Protein AF-A0A916BCX4-F1 (afdb_monomer_lite)

Radius of gyration: 21.93 Å; chains: 1; bounding box: 54×20×80 Å

Foldseek 3Di:
DDDPPPPVPPDQDQDADPLVVCCCVPRVVVVVNVVQVVDPQWDWDRGHQWIFIDGNNHTQWIWGDDPSDIDIDGDVCVVCVVVVVVVVVVVVVVVVVVVD

Structure (mmCIF, N/CA/C/O backbone):
data_AF-A0A916BCX4-F1
#
_entry.id   AF-A0A916BCX4-F1
#
loop_
_atom_site.group_PDB
_atom_site.id
_atom_site.type_symbol
_atom_site.label_atom_id
_atom_site.label_alt_id
_atom_site.label_comp_id
_atom_site.label_asym_id
_atom_site.label_entity_id
_atom_site.label_seq_id
_atom_site.pdbx_PDB_ins_code
_atom_site.Cartn_x
_atom_site.Cartn_y
_atom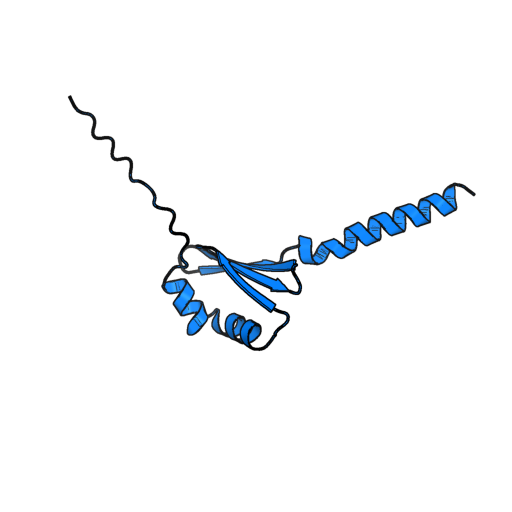_site.Cartn_z
_atom_site.occupancy
_atom_site.B_iso_or_equiv
_atom_site.auth_seq_id
_atom_site.auth_comp_id
_atom_site.auth_asym_id
_atom_site.auth_atom_id
_atom_site.pdbx_PDB_model_num
ATOM 1 N N . MET A 1 1 ? 17.286 -2.087 50.440 1.00 42.69 1 MET A N 1
ATOM 2 C CA . MET A 1 1 ? 16.419 -3.184 49.960 1.00 42.69 1 MET A CA 1
ATOM 3 C C . MET A 1 1 ? 15.061 -2.534 49.725 1.00 42.69 1 MET A C 1
ATOM 5 O O . MET A 1 1 ? 14.470 -2.110 50.701 1.00 42.69 1 MET A O 1
ATOM 9 N N . THR A 1 2 ? 14.599 -2.228 48.517 1.00 40.81 2 THR A N 1
ATOM 10 C CA . THR A 1 2 ? 14.850 -2.838 47.203 1.00 40.81 2 THR A CA 1
ATOM 11 C C . THR A 1 2 ? 14.525 -1.775 46.141 1.00 40.81 2 THR A C 1
ATOM 13 O O . THR A 1 2 ? 13.525 -1.077 46.278 1.00 40.81 2 THR A O 1
ATOM 16 N N . GLU A 1 3 ? 15.387 -1.606 45.136 1.00 46.06 3 GLU A N 1
ATOM 17 C CA . GLU A 1 3 ? 15.135 -0.745 43.973 1.00 46.06 3 GLU A CA 1
ATOM 18 C C . GLU A 1 3 ? 14.052 -1.387 43.095 1.00 46.06 3 GLU A C 1
ATOM 20 O O . GLU A 1 3 ? 14.197 -2.531 42.662 1.00 46.06 3 GLU A O 1
ATOM 25 N N . ASN A 1 4 ? 12.959 -0.662 42.848 1.00 47.53 4 ASN A N 1
ATOM 26 C CA . ASN A 1 4 ? 11.929 -1.067 41.896 1.00 47.53 4 ASN A CA 1
ATOM 27 C C . ASN A 1 4 ? 12.437 -0.767 40.483 1.00 47.53 4 ASN A C 1
ATOM 29 O O . ASN A 1 4 ? 12.366 0.366 40.010 1.00 47.53 4 ASN A O 1
ATOM 33 N N . ASN A 1 5 ? 12.985 -1.787 39.829 1.00 51.38 5 ASN A N 1
ATOM 34 C CA . ASN A 1 5 ? 13.286 -1.747 38.406 1.00 51.38 5 ASN A CA 1
ATOM 35 C C . ASN A 1 5 ? 12.004 -2.055 37.623 1.00 51.38 5 ASN A C 1
ATOM 37 O O . ASN A 1 5 ? 11.764 -3.201 37.244 1.00 51.38 5 ASN A O 1
ATOM 41 N N . ASP A 1 6 ? 11.199 -1.022 37.370 1.00 52.53 6 ASP A N 1
ATOM 42 C CA . ASP A 1 6 ? 10.148 -1.045 36.348 1.00 52.53 6 ASP A CA 1
ATOM 43 C C . ASP A 1 6 ? 10.805 -1.055 34.958 1.00 52.53 6 ASP A C 1
ATOM 45 O O . ASP A 1 6 ? 10.895 -0.050 34.252 1.00 52.53 6 ASP A O 1
ATOM 49 N N . GLN A 1 7 ? 11.322 -2.218 34.558 1.00 50.31 7 GLN A N 1
ATOM 50 C CA . GLN A 1 7 ? 11.581 -2.505 33.153 1.00 50.31 7 GLN A CA 1
ATOM 51 C C . GLN A 1 7 ? 10.249 -2.855 32.497 1.00 50.31 7 GLN A C 1
ATOM 53 O O . GLN A 1 7 ? 9.878 -4.022 32.383 1.00 50.31 7 GLN A O 1
ATOM 58 N N . ASP A 1 8 ? 9.547 -1.814 32.055 1.00 49.19 8 ASP A N 1
ATOM 59 C CA . ASP A 1 8 ? 8.422 -1.908 31.130 1.00 49.19 8 ASP A CA 1
ATOM 60 C C . ASP A 1 8 ? 8.904 -2.648 29.870 1.00 49.19 8 ASP A C 1
ATOM 62 O O . ASP A 1 8 ? 9.581 -2.102 28.988 1.00 49.19 8 ASP A O 1
ATOM 66 N N . SER A 1 9 ? 8.641 -3.952 29.816 1.00 48.12 9 SER A N 1
ATOM 67 C CA . SER A 1 9 ? 8.999 -4.802 28.691 1.00 48.12 9 SER A CA 1
ATOM 68 C C . SER A 1 9 ? 8.184 -4.357 27.482 1.00 48.12 9 SER A C 1
ATOM 70 O O . SER A 1 9 ? 7.028 -4.742 27.312 1.00 48.12 9 SER A O 1
ATOM 72 N N . LYS A 1 10 ? 8.772 -3.507 26.638 1.00 50.03 10 LYS A N 1
ATOM 73 C CA . LYS A 1 10 ? 8.137 -2.985 25.426 1.00 50.03 10 LYS A CA 1
ATOM 74 C C . LYS A 1 10 ? 7.907 -4.136 24.443 1.00 50.03 10 LYS A C 1
ATOM 76 O O . LYS A 1 10 ? 8.775 -4.476 23.643 1.00 50.03 10 LYS A O 1
ATOM 81 N N . GLN A 1 11 ? 6.744 -4.775 24.533 1.00 50.84 11 GLN A N 1
ATOM 82 C CA . GLN A 1 11 ? 6.368 -5.896 23.682 1.00 50.84 11 GLN A CA 1
ATOM 83 C C . GLN A 1 11 ? 6.167 -5.398 22.246 1.00 50.84 11 GLN A C 1
ATOM 85 O O . GLN A 1 11 ? 5.206 -4.700 21.923 1.00 50.84 11 GLN A O 1
ATOM 90 N N . TYR A 1 12 ? 7.106 -5.738 21.362 1.00 56.22 12 TYR A N 1
ATOM 91 C CA . TYR A 1 12 ? 7.005 -5.446 19.936 1.00 56.22 12 TYR A CA 1
ATOM 92 C C . TYR A 1 12 ? 5.988 -6.398 19.303 1.00 56.22 12 TYR A C 1
ATOM 94 O O . TYR A 1 12 ? 6.342 -7.480 18.832 1.00 56.22 12 TYR A O 1
ATOM 102 N N . SER A 1 13 ? 4.712 -6.004 19.304 1.00 67.75 13 SER A N 1
ATOM 103 C CA . SER A 1 13 ? 3.701 -6.722 18.531 1.00 67.75 13 SER A CA 1
ATOM 104 C C . SER A 1 13 ? 4.078 -6.691 17.046 1.00 67.75 13 SER A C 1
ATOM 106 O O . SER A 1 13 ? 4.367 -5.634 16.478 1.00 67.75 13 SER A O 1
ATOM 108 N N . ARG A 1 14 ? 4.108 -7.874 16.422 1.00 73.88 14 ARG A N 1
ATOM 109 C CA . ARG A 1 14 ? 4.282 -8.039 14.967 1.00 73.88 14 ARG A CA 1
ATOM 110 C C . ARG A 1 14 ? 2.976 -7.813 14.201 1.00 73.88 14 ARG A C 1
ATOM 112 O O . ARG A 1 14 ? 2.951 -7.979 12.984 1.00 73.88 14 ARG A O 1
ATOM 119 N N . GLU A 1 15 ? 1.913 -7.447 14.902 1.00 85.06 15 GLU A N 1
ATOM 120 C CA . GLU A 1 15 ? 0.581 -7.273 14.346 1.00 85.06 15 GLU A CA 1
ATOM 121 C C . GLU A 1 15 ? 0.385 -5.849 13.824 1.00 85.06 15 GLU A C 1
ATOM 123 O O . GLU A 1 15 ? 0.962 -4.883 14.330 1.00 85.06 15 GLU A O 1
ATOM 128 N N . ILE A 1 16 ? -0.427 -5.743 12.776 1.00 89.12 16 ILE A N 1
ATOM 129 C CA . ILE A 1 16 ? -0.948 -4.467 12.294 1.00 89.12 16 ILE A CA 1
ATOM 130 C C . ILE A 1 16 ? -1.964 -3.948 13.311 1.00 89.12 16 ILE A C 1
ATOM 132 O O . ILE A 1 16 ? -2.761 -4.716 13.849 1.00 89.12 16 ILE A O 1
ATOM 136 N N . SER A 1 17 ? -1.933 -2.640 13.567 1.00 90.25 17 SER A N 1
ATOM 137 C CA . SER A 1 17 ? -2.874 -1.991 14.477 1.00 90.25 17 SER A CA 1
ATOM 138 C C . SER A 1 17 ? -4.313 -2.106 13.953 1.00 90.25 17 SER A C 1
ATOM 140 O O . SER A 1 17 ? -4.559 -2.151 12.743 1.00 90.25 17 SER A O 1
ATOM 142 N N . GLN A 1 18 ? -5.294 -2.117 14.857 1.00 91.81 18 GLN A N 1
ATOM 143 C CA . GLN A 1 18 ? -6.701 -2.116 14.451 1.00 91.81 18 GLN A CA 1
ATOM 144 C C . GLN A 1 18 ? -7.067 -0.891 13.581 1.00 91.81 18 GLN A C 1
ATOM 146 O O . GLN A 1 18 ? -7.678 -1.099 12.531 1.00 91.81 18 GLN A O 1
ATOM 151 N N . PRO A 1 19 ? -6.630 0.349 13.904 1.00 92.69 19 PRO A N 1
ATOM 152 C CA . PRO A 1 19 ? -6.859 1.509 13.038 1.00 92.69 19 PRO A CA 1
ATOM 153 C C . PRO A 1 19 ? -6.312 1.335 11.617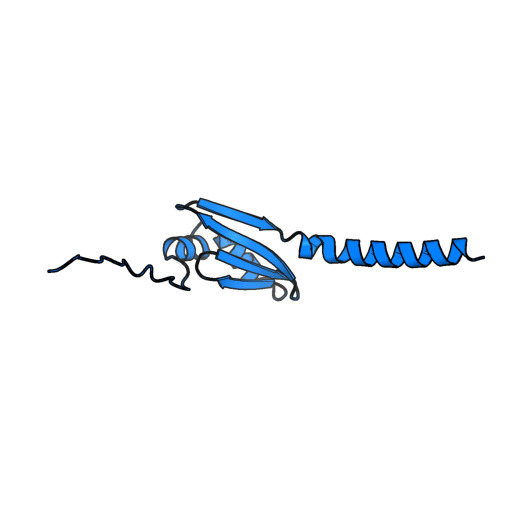 1.00 92.69 19 PRO A C 1
ATOM 155 O O . PRO A 1 19 ? -6.964 1.715 10.644 1.00 92.69 19 PRO A O 1
ATOM 158 N N . PHE A 1 20 ? -5.144 0.710 11.466 1.00 94.31 20 PHE A N 1
ATOM 159 C CA . PHE A 1 20 ? -4.567 0.422 10.154 1.00 94.31 20 PHE A CA 1
ATOM 160 C C . PHE A 1 20 ? -5.400 -0.636 9.411 1.00 94.31 20 PHE A C 1
ATOM 162 O O . PHE A 1 20 ? -5.723 -0.446 8.234 1.00 94.31 20 PHE A O 1
ATOM 169 N N . MET A 1 21 ? -5.834 -1.713 10.077 1.00 94.12 21 MET A N 1
ATOM 170 C CA . MET A 1 21 ? -6.754 -2.685 9.464 1.00 94.12 21 MET A CA 1
ATOM 171 C C . MET A 1 21 ? -8.059 -2.035 8.993 1.00 94.12 21 MET A C 1
ATOM 173 O O . MET A 1 21 ? -8.546 -2.360 7.905 1.00 94.12 21 MET A O 1
ATOM 177 N N . ASP A 1 22 ? -8.609 -1.112 9.775 1.00 95.62 22 ASP A N 1
ATOM 178 C CA . ASP A 1 22 ? -9.828 -0.386 9.421 1.00 95.62 22 ASP A CA 1
ATOM 179 C C . ASP A 1 22 ? -9.580 0.565 8.246 1.00 95.62 22 ASP A C 1
ATOM 181 O O . ASP A 1 22 ? -10.383 0.608 7.309 1.00 95.62 22 ASP A O 1
ATOM 185 N N . ALA A 1 23 ? -8.427 1.238 8.211 1.00 95.62 23 ALA A N 1
ATOM 186 C CA . ALA A 1 23 ? -8.009 2.047 7.071 1.00 95.62 23 ALA A CA 1
ATOM 187 C C . ALA A 1 23 ? -7.879 1.219 5.781 1.00 95.62 23 ALA A C 1
ATOM 189 O O . ALA A 1 23 ? -8.251 1.706 4.713 1.00 95.62 23 ALA A O 1
ATOM 190 N N . LEU A 1 24 ? -7.401 -0.028 5.869 1.00 95.81 24 LEU A N 1
ATOM 191 C CA . LEU A 1 24 ? -7.304 -0.966 4.743 1.00 95.81 24 LEU A CA 1
ATOM 192 C C . LEU A 1 24 ? -8.663 -1.480 4.268 1.00 95.81 24 LEU A C 1
ATOM 194 O O . LEU A 1 24 ? -8.882 -1.589 3.066 1.00 95.81 24 LEU A O 1
ATOM 198 N N . LYS A 1 25 ? -9.568 -1.834 5.181 1.00 96.88 25 LYS A N 1
ATOM 199 C CA . LYS A 1 25 ? -10.857 -2.450 4.820 1.00 96.88 25 LYS A CA 1
ATOM 200 C C . LYS A 1 25 ? -11.910 -1.417 4.425 1.00 96.88 25 LYS A C 1
ATOM 202 O O . LYS A 1 25 ? -12.655 -1.631 3.470 1.00 96.88 25 LYS A O 1
ATOM 207 N N . ASN A 1 26 ? -11.966 -0.310 5.160 1.00 97.50 26 ASN A N 1
ATOM 208 C CA . ASN A 1 26 ? -13.078 0.638 5.129 1.00 97.50 26 ASN A CA 1
ATOM 209 C C . ASN A 1 26 ? -12.644 2.101 4.944 1.00 97.50 26 ASN A C 1
ATOM 211 O O . ASN A 1 26 ? -13.501 2.939 4.683 1.00 97.50 26 ASN A O 1
ATOM 215 N N . GLY A 1 27 ? -11.353 2.417 5.071 1.00 95.81 27 GLY A N 1
ATOM 216 C CA . GLY A 1 27 ? -10.855 3.794 5.072 1.00 95.81 27 GLY A CA 1
ATOM 217 C C . GLY A 1 27 ? -9.963 4.159 3.883 1.00 95.81 27 GLY A C 1
ATOM 218 O O . GLY A 1 27 ? -10.135 3.675 2.764 1.00 95.81 27 GLY A O 1
ATOM 219 N N . LEU A 1 28 ? -8.997 5.046 4.145 1.00 95.88 28 LEU A N 1
ATOM 220 C CA . LEU A 1 28 ? -8.147 5.688 3.133 1.00 95.88 28 LEU A CA 1
ATOM 221 C C . LEU A 1 28 ? -7.326 4.703 2.286 1.00 95.88 28 LEU A C 1
ATOM 223 O O . LEU A 1 28 ? -7.041 4.981 1.124 1.00 95.88 28 LEU A O 1
ATOM 227 N N . LEU A 1 29 ? -6.941 3.556 2.850 1.00 96.62 29 LEU A N 1
ATOM 228 C 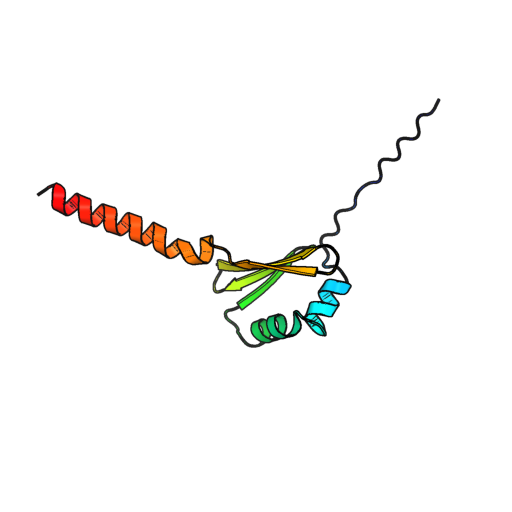CA . LEU A 1 29 ? -6.113 2.559 2.167 1.00 96.62 29 LEU A CA 1
ATOM 229 C C . LEU A 1 29 ? -6.946 1.515 1.407 1.00 96.62 29 LEU A C 1
ATOM 231 O O . LEU A 1 29 ? -6.376 0.682 0.701 1.00 96.62 29 LEU A O 1
ATOM 235 N N . LYS A 1 30 ? -8.282 1.568 1.482 1.00 97.94 30 LYS A N 1
ATOM 236 C CA . LYS A 1 30 ? -9.173 0.652 0.757 1.00 97.94 30 LYS A CA 1
ATOM 237 C C . LYS A 1 30 ? -8.911 0.602 -0.753 1.00 97.94 30 LYS A C 1
ATOM 239 O O . LYS A 1 30 ? -8.806 -0.507 -1.273 1.00 97.94 30 LYS A O 1
ATOM 244 N N . PRO A 1 31 ? -8.722 1.724 -1.478 1.00 97.38 31 PRO A N 1
ATOM 245 C CA . PRO A 1 31 ? -8.425 1.667 -2.912 1.00 97.38 31 PRO A CA 1
ATOM 246 C C . PRO A 1 31 ? -7.135 0.899 -3.232 1.00 97.38 31 PRO A C 1
ATOM 248 O O . PRO A 1 31 ? -7.044 0.233 -4.260 1.00 97.38 31 PRO A O 1
ATOM 251 N N . ILE A 1 32 ? -6.147 0.956 -2.335 1.00 96.62 32 ILE A N 1
ATOM 252 C CA . ILE A 1 32 ? -4.888 0.219 -2.467 1.00 96.62 32 ILE A CA 1
ATOM 253 C C . ILE A 1 32 ? -5.130 -1.278 -2.266 1.00 96.62 32 ILE A C 1
ATOM 255 O O . ILE A 1 32 ? -4.652 -2.086 -3.062 1.00 96.62 32 ILE A O 1
ATOM 259 N N . LEU A 1 33 ? -5.901 -1.650 -1.240 1.00 97.69 33 LEU A N 1
ATOM 260 C CA . LEU A 1 33 ? -6.266 -3.044 -0.992 1.00 97.69 33 LEU A CA 1
ATOM 261 C C . LEU A 1 33 ? -7.043 -3.640 -2.174 1.00 97.69 33 LEU A C 1
ATOM 263 O O . LEU A 1 33 ? -6.717 -4.738 -2.621 1.00 97.69 33 LEU A O 1
ATOM 267 N N . GLU A 1 34 ? -8.031 -2.918 -2.704 1.00 98.19 34 GLU A N 1
ATOM 268 C CA . GLU A 1 34 ? -8.803 -3.374 -3.866 1.00 98.19 34 GLU A CA 1
ATOM 269 C C . GLU A 1 34 ? -7.927 -3.493 -5.117 1.00 98.19 34 GLU A C 1
ATOM 271 O O . GLU A 1 34 ? -8.035 -4.478 -5.847 1.00 98.19 34 GLU A O 1
ATOM 276 N N . ARG A 1 35 ? -6.977 -2.570 -5.332 1.00 97.44 35 ARG A N 1
ATOM 277 C CA . ARG A 1 35 ? -6.021 -2.703 -6.438 1.00 97.44 35 ARG A CA 1
ATOM 278 C C . ARG A 1 35 ? -5.197 -3.984 -6.337 1.00 97.44 35 ARG A C 1
ATOM 280 O O . ARG A 1 35 ? -5.014 -4.646 -7.351 1.00 97.44 35 ARG A O 1
ATOM 287 N N . VAL A 1 36 ? -4.710 -4.332 -5.146 1.00 97.31 36 VAL A N 1
ATOM 288 C CA . VAL A 1 36 ? -3.946 -5.574 -4.949 1.00 97.31 36 VAL A CA 1
ATOM 289 C C . VAL A 1 36 ? -4.827 -6.804 -5.169 1.00 97.31 36 VAL A C 1
ATOM 291 O O . VAL A 1 36 ? -4.383 -7.754 -5.798 1.00 97.31 36 VAL A O 1
ATOM 294 N N . LYS A 1 37 ? -6.083 -6.797 -4.705 1.00 97.50 37 LYS A N 1
ATOM 295 C CA . LYS A 1 37 ? -7.008 -7.927 -4.912 1.00 97.50 37 LYS A CA 1
ATOM 296 C C . LYS A 1 37 ? -7.332 -8.193 -6.386 1.00 97.50 37 LYS A C 1
ATOM 298 O O . LYS A 1 37 ? -7.574 -9.339 -6.743 1.00 97.50 37 LYS A O 1
ATOM 303 N N . HIS A 1 38 ? -7.374 -7.151 -7.217 1.00 98.12 38 HIS A N 1
ATOM 304 C CA . HIS A 1 38 ? -7.719 -7.253 -8.640 1.00 98.12 38 HIS A CA 1
ATOM 305 C C . HIS A 1 38 ? -6.515 -7.453 -9.575 1.00 98.12 38 HIS A C 1
ATOM 307 O O . HIS A 1 38 ? -6.706 -7.592 -10.781 1.00 98.12 38 HIS A O 1
ATOM 313 N N . ASP A 1 39 ? -5.288 -7.446 -9.054 1.00 97.69 39 ASP A N 1
ATOM 314 C CA . ASP A 1 39 ? -4.062 -7.524 -9.848 1.00 97.69 39 ASP A CA 1
ATOM 315 C C . ASP A 1 39 ? -3.179 -8.666 -9.332 1.00 97.69 39 ASP A C 1
ATOM 317 O O . ASP A 1 39 ? -2.446 -8.515 -8.357 1.00 97.69 39 ASP A O 1
ATOM 321 N N . GLU A 1 40 ? -3.227 -9.811 -10.016 1.00 96.56 40 GLU A N 1
ATOM 322 C CA . GLU A 1 40 ? -2.495 -11.033 -9.641 1.00 96.56 40 GLU A CA 1
ATOM 323 C C . GLU A 1 40 ? -0.966 -10.868 -9.666 1.00 96.56 40 GLU A C 1
ATOM 325 O O . GLU A 1 40 ? -0.228 -11.727 -9.182 1.00 96.56 40 GLU A O 1
ATOM 330 N N . THR A 1 41 ? -0.458 -9.767 -10.226 1.00 96.88 41 THR A N 1
ATOM 331 C CA . THR A 1 41 ? 0.980 -9.472 -10.244 1.00 96.88 41 THR A CA 1
ATOM 332 C C . THR A 1 41 ? 1.462 -8.728 -8.997 1.00 96.88 41 THR A C 1
ATOM 334 O O . THR A 1 41 ? 2.680 -8.598 -8.795 1.00 96.88 41 THR A O 1
ATOM 337 N N . LEU A 1 42 ? 0.528 -8.244 -8.171 1.00 97.25 42 LEU A N 1
ATOM 338 C CA . LEU A 1 42 ? 0.791 -7.536 -6.927 1.00 97.25 42 LEU A CA 1
ATOM 339 C C . LEU A 1 42 ? 0.656 -8.461 -5.717 1.00 97.25 42 LEU A C 1
ATOM 341 O O . LEU A 1 42 ? -0.205 -9.330 -5.646 1.00 97.25 42 LEU A O 1
ATOM 345 N N . MET A 1 43 ? 1.492 -8.220 -4.712 1.00 96.56 43 MET A N 1
ATOM 346 C CA . MET A 1 43 ? 1.429 -8.912 -3.427 1.00 96.56 43 MET A CA 1
ATOM 347 C C . MET A 1 43 ? 1.499 -7.897 -2.292 1.00 96.56 43 MET A C 1
ATOM 349 O O . MET A 1 43 ? 2.411 -7.076 -2.258 1.00 96.56 43 MET A O 1
ATOM 353 N N . LEU A 1 44 ? 0.579 -7.979 -1.332 1.00 96.81 44 LEU A N 1
ATOM 354 C CA . LEU A 1 44 ? 0.596 -7.168 -0.113 1.00 96.81 44 LEU A CA 1
ATOM 355 C C . LEU A 1 44 ? 1.122 -7.999 1.060 1.00 96.81 44 LEU A C 1
ATOM 357 O O . LEU A 1 44 ? 0.652 -9.107 1.303 1.00 96.81 44 LEU A O 1
ATOM 361 N N . ALA A 1 45 ? 2.084 -7.455 1.803 1.00 95.25 45 ALA A N 1
ATOM 362 C CA . ALA A 1 45 ? 2.639 -8.075 3.002 1.00 95.25 45 ALA A CA 1
ATOM 363 C C . ALA A 1 45 ? 2.395 -7.196 4.231 1.00 95.25 45 ALA A C 1
ATOM 365 O O . ALA A 1 45 ? 2.750 -6.018 4.228 1.00 95.25 45 ALA A O 1
ATOM 366 N N . LEU A 1 46 ? 1.850 -7.787 5.296 1.00 93.62 46 LEU A N 1
ATOM 367 C CA . LEU A 1 46 ? 1.686 -7.148 6.604 1.00 93.62 46 LEU A CA 1
ATOM 368 C C . LEU A 1 46 ? 2.978 -7.302 7.420 1.00 93.62 46 LEU A C 1
ATOM 370 O O . LEU A 1 46 ? 3.492 -8.414 7.561 1.00 93.62 46 LEU A O 1
ATOM 374 N N . ARG A 1 47 ? 3.530 -6.200 7.940 1.00 90.38 47 ARG A N 1
ATOM 375 C CA . ARG A 1 47 ? 4.840 -6.165 8.621 1.00 90.38 47 ARG A CA 1
ATOM 376 C C . ARG A 1 47 ? 4.778 -5.416 9.960 1.00 90.38 47 ARG A C 1
ATOM 378 O O . ARG A 1 47 ? 5.641 -4.596 10.276 1.00 90.38 47 ARG A O 1
ATOM 385 N N . GLY A 1 48 ? 3.756 -5.696 10.766 1.00 86.81 48 GLY A N 1
ATOM 386 C CA . GLY A 1 48 ? 3.533 -5.015 12.041 1.00 86.81 48 GLY A CA 1
ATOM 387 C C . GLY A 1 48 ? 3.114 -3.566 11.826 1.00 86.81 48 GLY A C 1
ATOM 388 O O . GLY A 1 48 ? 1.967 -3.292 11.526 1.00 86.81 48 GLY A O 1
ATOM 389 N N . LYS A 1 49 ? 4.045 -2.613 11.909 1.00 88.06 49 LYS A N 1
ATOM 390 C CA . LYS A 1 49 ? 3.720 -1.172 11.822 1.00 88.06 49 LYS A CA 1
ATOM 391 C C . LYS A 1 49 ? 3.598 -0.608 10.400 1.00 88.06 49 LYS A C 1
ATOM 393 O O . LYS A 1 49 ? 3.443 0.598 10.217 1.00 88.06 49 LYS A O 1
ATOM 398 N N . TYR A 1 50 ? 3.759 -1.449 9.389 1.00 94.25 50 TYR A N 1
ATOM 399 C CA . TYR A 1 50 ? 3.715 -1.046 7.990 1.00 94.25 50 TYR A CA 1
ATOM 400 C C . TYR A 1 50 ? 3.283 -2.213 7.111 1.00 94.25 50 TYR A C 1
ATOM 402 O O . TYR A 1 50 ? 3.299 -3.376 7.528 1.00 94.25 50 TYR A O 1
ATOM 410 N N . ILE A 1 51 ? 2.922 -1.890 5.878 1.00 95.81 51 ILE A N 1
ATOM 411 C CA . ILE A 1 51 ? 2.709 -2.856 4.809 1.00 95.81 51 ILE A CA 1
ATOM 412 C C . ILE A 1 51 ? 3.684 -2.585 3.670 1.00 95.81 51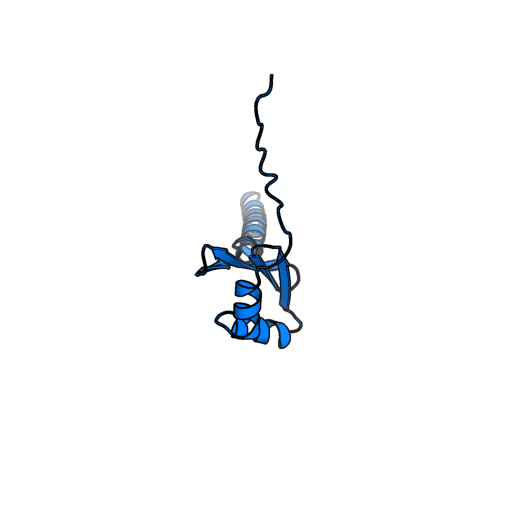 ILE A C 1
ATOM 414 O O . ILE A 1 51 ? 4.105 -1.448 3.447 1.00 95.81 51 ILE A O 1
ATOM 418 N N . ASN A 1 52 ? 3.998 -3.629 2.916 1.00 96.38 52 ASN A N 1
ATOM 419 C CA . ASN A 1 52 ? 4.661 -3.497 1.626 1.00 96.38 52 ASN A CA 1
ATOM 420 C C . ASN A 1 52 ? 3.752 -4.013 0.529 1.00 96.38 52 ASN A C 1
ATOM 422 O O . ASN A 1 52 ? 3.046 -5.003 0.719 1.00 96.38 52 ASN A O 1
ATOM 426 N N . ILE A 1 53 ? 3.839 -3.377 -0.630 1.00 97.12 53 ILE A N 1
ATOM 427 C CA . ILE A 1 53 ? 3.283 -3.899 -1.870 1.00 97.12 53 ILE A CA 1
ATOM 428 C C . ILE A 1 53 ? 4.454 -4.254 -2.765 1.00 97.12 53 ILE A C 1
ATOM 430 O O . ILE A 1 53 ? 5.336 -3.429 -3.006 1.00 97.12 53 ILE A O 1
ATOM 434 N N . TYR A 1 54 ? 4.461 -5.485 -3.247 1.00 96.06 54 TYR A N 1
ATOM 435 C CA . TYR A 1 54 ? 5.456 -6.005 -4.164 1.00 96.06 54 TYR A CA 1
ATOM 436 C C . TYR A 1 54 ? 4.843 -6.167 -5.548 1.00 96.06 54 TYR A C 1
ATOM 438 O O . TYR A 1 54 ? 3.689 -6.568 -5.664 1.00 96.06 54 TYR A O 1
ATOM 446 N N . TYR A 1 55 ? 5.636 -5.917 -6.584 1.00 95.12 55 TYR A N 1
ATOM 447 C CA . TYR A 1 55 ? 5.329 -6.296 -7.959 1.00 95.12 55 TYR A CA 1
ATOM 448 C C . TYR A 1 55 ? 6.437 -7.217 -8.463 1.00 95.12 55 TYR A C 1
ATOM 450 O O . TYR A 1 55 ? 7.612 -6.839 -8.451 1.00 95.12 55 TYR A O 1
ATOM 458 N N . ARG A 1 56 ? 6.075 -8.438 -8.875 1.00 90.69 56 ARG A N 1
ATOM 459 C CA . ARG A 1 56 ? 7.005 -9.451 -9.425 1.00 90.69 56 ARG A CA 1
ATOM 460 C C . ARG A 1 56 ? 8.305 -9.623 -8.615 1.00 90.69 56 ARG A C 1
ATOM 462 O O . ARG A 1 56 ? 9.398 -9.663 -9.169 1.00 90.69 56 ARG A O 1
ATOM 469 N N . GLY A 1 57 ? 8.180 -9.695 -7.289 1.00 87.38 57 GLY A N 1
ATOM 470 C CA . GLY A 1 57 ? 9.300 -9.909 -6.361 1.00 87.38 57 GLY A CA 1
ATOM 471 C C . GLY A 1 57 ? 10.050 -8.643 -5.928 1.00 87.38 57 GLY A C 1
ATOM 472 O O . GLY A 1 57 ? 10.819 -8.691 -4.971 1.00 87.38 57 GLY A O 1
ATOM 473 N N . GLY A 1 58 ? 9.799 -7.495 -6.558 1.00 91.25 58 GLY A N 1
ATOM 474 C CA . GLY A 1 58 ? 10.373 -6.217 -6.151 1.00 91.25 58 GLY A CA 1
ATOM 475 C C . GLY A 1 58 ? 9.450 -5.442 -5.211 1.00 91.25 58 GLY A C 1
ATOM 476 O O . GLY A 1 58 ? 8.253 -5.346 -5.463 1.00 91.25 58 GLY A O 1
ATOM 477 N N . ASN A 1 59 ? 9.993 -4.880 -4.127 1.00 93.69 59 ASN A N 1
ATOM 478 C CA . ASN A 1 59 ? 9.245 -3.988 -3.232 1.00 93.69 59 ASN A CA 1
ATOM 479 C C . ASN A 1 59 ? 8.903 -2.701 -3.989 1.00 93.69 59 ASN A C 1
ATOM 481 O O . ASN A 1 59 ? 9.814 -1.958 -4.323 1.00 93.69 59 ASN A O 1
ATOM 485 N N . LEU A 1 60 ? 7.630 -2.437 -4.269 1.00 94.56 60 LEU A N 1
ATOM 486 C CA . LEU A 1 60 ? 7.191 -1.258 -5.013 1.00 94.56 60 LEU A CA 1
ATOM 487 C C . LEU A 1 60 ? 6.996 -0.064 -4.074 1.00 94.56 60 LEU A C 1
ATOM 489 O O . LEU A 1 60 ? 7.589 0.996 -4.284 1.00 94.56 60 LEU A O 1
ATOM 493 N N . ILE A 1 61 ? 6.193 -0.250 -3.024 1.00 95.69 61 ILE A N 1
ATOM 494 C CA . ILE A 1 61 ? 5.841 0.791 -2.056 1.00 95.69 61 ILE A CA 1
ATOM 495 C C . ILE A 1 61 ? 5.778 0.221 -0.636 1.00 95.69 61 ILE A C 1
ATOM 497 O O . ILE A 1 61 ? 5.257 -0.870 -0.403 1.00 95.69 61 ILE A O 1
ATOM 501 N N . GLU A 1 62 ? 6.299 0.986 0.317 1.00 96.25 62 GLU A N 1
ATOM 502 C CA . GLU A 1 62 ? 6.070 0.813 1.750 1.00 96.25 62 GLU A CA 1
ATOM 503 C C . GLU A 1 62 ? 5.030 1.836 2.214 1.00 96.25 62 GLU A C 1
ATOM 505 O O . GLU A 1 62 ? 5.152 3.016 1.883 1.00 96.25 62 GLU A O 1
ATOM 510 N N . ILE A 1 63 ? 4.032 1.402 2.985 1.00 96.81 63 ILE A N 1
ATOM 511 C CA . ILE A 1 63 ? 3.055 2.288 3.632 1.00 96.81 63 ILE A CA 1
ATOM 512 C C . ILE A 1 63 ? 3.137 2.074 5.134 1.00 96.81 63 ILE A C 1
ATOM 514 O O . ILE A 1 63 ? 2.949 0.957 5.616 1.00 96.81 63 ILE A O 1
ATOM 518 N N . ARG A 1 64 ? 3.403 3.147 5.873 1.00 95.38 64 ARG A N 1
ATOM 519 C CA . ARG A 1 64 ? 3.612 3.133 7.320 1.00 95.38 64 ARG A CA 1
ATOM 520 C C . ARG A 1 64 ? 2.579 3.999 8.018 1.00 95.38 64 ARG A C 1
ATOM 522 O O . ARG A 1 64 ? 2.260 5.084 7.540 1.00 95.38 64 ARG A O 1
ATOM 529 N N . GLU A 1 65 ? 2.110 3.529 9.164 1.00 92.00 65 GLU A N 1
ATOM 530 C CA . GLU A 1 65 ? 1.310 4.330 10.088 1.00 92.00 65 GLU A CA 1
ATOM 531 C C . GLU A 1 65 ? 2.234 5.073 11.061 1.00 92.00 65 GLU A C 1
ATOM 533 O O . GLU A 1 65 ? 3.127 4.467 11.660 1.00 92.00 65 GLU A O 1
ATOM 538 N N . ASN A 1 66 ? 2.017 6.378 11.216 1.00 89.00 66 ASN A N 1
ATOM 539 C CA . ASN A 1 66 ? 2.672 7.231 12.204 1.00 89.00 66 ASN A CA 1
ATOM 540 C C . ASN A 1 66 ? 1.593 8.098 12.865 1.00 89.00 66 ASN A C 1
ATOM 542 O O . ASN A 1 66 ? 1.020 8.960 12.202 1.00 89.00 66 ASN A O 1
ATOM 546 N N . ASP A 1 67 ? 1.300 7.844 14.141 1.00 84.25 67 ASP A N 1
ATOM 547 C CA . ASP A 1 67 ? 0.371 8.630 14.969 1.00 84.25 67 ASP A CA 1
ATOM 548 C C . ASP A 1 67 ? -0.997 8.911 14.309 1.00 84.25 67 ASP A C 1
ATOM 550 O O . ASP A 1 67 ? -1.502 10.030 14.322 1.00 84.25 67 ASP A O 1
ATOM 554 N N . GLY A 1 68 ? -1.596 7.885 13.691 1.00 80.00 68 GLY A N 1
ATOM 555 C CA . GLY A 1 68 ? -2.898 7.980 13.011 1.00 80.00 68 GLY A CA 1
ATOM 556 C C . GLY A 1 68 ? -2.848 8.536 11.581 1.00 80.00 68 GLY A C 1
ATOM 557 O O . GLY A 1 68 ? -3.863 8.539 10.886 1.00 80.00 68 GLY A O 1
ATOM 558 N N . CYS A 1 69 ? -1.673 8.954 11.108 1.00 89.75 69 CYS A N 1
ATOM 559 C CA . CYS A 1 69 ? -1.422 9.339 9.721 1.00 89.75 69 CYS A CA 1
ATOM 560 C C . CYS A 1 69 ? -0.708 8.217 8.954 1.00 89.75 69 CYS A C 1
ATOM 562 O O . CYS A 1 69 ? 0.013 7.405 9.533 1.00 89.75 69 CYS A O 1
ATOM 564 N N . PHE A 1 70 ? -0.844 8.207 7.625 1.00 94.25 70 PHE A N 1
ATOM 565 C CA . PHE A 1 70 ? -0.149 7.255 6.755 1.00 94.25 70 PHE A CA 1
ATOM 566 C C . PHE A 1 70 ? 0.883 7.959 5.880 1.00 94.25 70 PHE A C 1
ATOM 568 O O . PHE A 1 70 ? 0.596 8.996 5.283 1.00 94.25 70 PHE A O 1
ATOM 575 N N . SER A 1 71 ? 2.071 7.373 5.758 1.00 95.25 71 SER A N 1
ATOM 576 C CA . SER A 1 71 ? 3.086 7.798 4.793 1.00 95.25 71 SER A CA 1
ATOM 577 C C . SER A 1 71 ? 3.418 6.667 3.825 1.00 95.25 71 SER A C 1
ATOM 579 O O . SER A 1 71 ? 3.531 5.508 4.219 1.00 95.25 71 SER A O 1
ATOM 581 N N . GLY A 1 72 ? 3.550 7.010 2.542 1.00 95.38 72 GLY A N 1
ATOM 582 C CA . GLY A 1 72 ? 3.926 6.088 1.473 1.00 95.38 72 GLY A CA 1
ATOM 583 C C . GLY A 1 72 ? 5.311 6.418 0.925 1.00 95.38 72 GLY A C 1
ATOM 584 O O . GLY A 1 72 ? 5.604 7.580 0.647 1.00 95.38 72 GLY A O 1
ATOM 585 N N . LYS A 1 73 ? 6.161 5.407 0.741 1.00 94.56 73 LYS A N 1
ATOM 586 C CA . LYS A 1 73 ? 7.495 5.547 0.143 1.00 94.56 73 LYS A CA 1
ATOM 587 C C . LYS A 1 73 ? 7.681 4.538 -0.983 1.00 94.56 73 LYS A C 1
ATOM 589 O O . LYS A 1 73 ? 7.659 3.333 -0.744 1.00 94.56 73 LYS A O 1
ATOM 594 N N . PHE A 1 74 ? 7.931 5.029 -2.195 1.00 93.44 74 PHE A N 1
ATOM 595 C CA . PHE A 1 74 ? 8.348 4.176 -3.305 1.00 93.44 74 PHE A CA 1
ATOM 596 C C . PHE A 1 74 ? 9.790 3.714 -3.117 1.00 93.44 74 PHE A C 1
ATOM 598 O O . PHE A 1 74 ? 10.677 4.490 -2.746 1.00 93.44 74 PHE A O 1
ATOM 605 N N . SER A 1 75 ? 10.036 2.439 -3.390 1.00 89.12 75 SER A N 1
ATOM 606 C CA . SER A 1 75 ? 11.383 1.890 -3.300 1.00 89.12 75 SER A CA 1
ATOM 607 C C . SER A 1 75 ? 12.186 2.297 -4.528 1.00 89.12 75 SER A C 1
ATOM 609 O O . SER A 1 75 ? 11.991 1.767 -5.620 1.00 89.12 75 SER A O 1
ATOM 611 N N . LEU A 1 76 ? 13.161 3.185 -4.343 1.00 81.62 76 LEU A N 1
ATOM 612 C CA . LEU A 1 76 ? 14.102 3.537 -5.407 1.00 81.62 76 LEU A CA 1
ATOM 613 C C . LEU A 1 76 ? 14.867 2.316 -5.918 1.00 81.62 76 LEU A C 1
ATOM 615 O O . LEU A 1 76 ? 15.141 2.253 -7.101 1.00 81.62 76 LEU A O 1
ATOM 619 N N . ASN A 1 77 ? 15.134 1.302 -5.089 1.00 75.44 77 ASN A N 1
ATOM 620 C CA . ASN A 1 77 ? 15.755 0.059 -5.561 1.00 75.44 77 ASN A CA 1
ATOM 621 C C . ASN A 1 77 ? 14.902 -0.655 -6.615 1.00 75.44 77 ASN A C 1
ATOM 623 O O . ASN A 1 77 ? 15.445 -1.290 -7.509 1.00 75.44 77 ASN A O 1
ATOM 627 N N . TYR A 1 78 ? 13.576 -0.555 -6.550 1.00 77.94 78 TYR A N 1
ATOM 628 C CA . TYR A 1 78 ? 12.710 -1.089 -7.599 1.00 77.94 78 TYR A CA 1
ATOM 629 C C . TYR A 1 78 ? 12.806 -0.260 -8.888 1.00 77.94 78 TYR A C 1
ATOM 631 O O . TYR A 1 78 ? 12.847 -0.816 -9.981 1.00 77.94 78 TYR A O 1
ATOM 639 N N . ILE A 1 79 ? 12.922 1.063 -8.762 1.00 73.56 79 ILE A N 1
ATOM 640 C CA . ILE A 1 79 ? 13.007 1.998 -9.895 1.00 73.56 79 ILE A CA 1
ATOM 641 C C . ILE A 1 79 ? 14.401 1.960 -10.563 1.00 73.56 79 ILE A C 1
ATOM 643 O O . ILE A 1 79 ? 14.512 1.927 -11.787 1.00 73.56 79 ILE A O 1
ATOM 647 N N . CYS A 1 80 ? 15.467 1.912 -9.767 1.00 68.19 80 CYS A N 1
ATOM 648 C CA . CYS A 1 80 ? 16.867 2.057 -10.174 1.00 68.19 80 CYS A CA 1
ATOM 649 C C . CYS A 1 80 ? 17.596 0.727 -10.422 1.00 68.19 80 CYS A C 1
ATOM 651 O O . CYS A 1 80 ? 18.696 0.740 -10.967 1.00 68.19 80 CYS A O 1
ATOM 653 N N . GLN A 1 81 ? 17.014 -0.438 -10.108 1.00 63.69 81 GLN A N 1
ATOM 654 C CA . GLN A 1 81 ? 17.629 -1.731 -10.472 1.00 63.69 81 GLN A CA 1
ATOM 655 C C . GLN A 1 81 ? 17.895 -1.849 -11.984 1.00 63.69 81 GLN A C 1
ATOM 657 O O . GLN A 1 81 ? 18.827 -2.532 -12.402 1.00 63.69 81 GLN A O 1
ATOM 662 N N . ARG A 1 82 ? 17.134 -1.124 -12.816 1.00 60.06 82 ARG A N 1
ATOM 663 C CA . ARG A 1 82 ? 17.402 -1.011 -14.254 1.00 60.06 82 ARG A CA 1
ATOM 664 C C . ARG A 1 82 ? 18.590 -0.090 -14.568 1.00 60.06 82 ARG A C 1
ATOM 666 O O . ARG A 1 82 ? 19.320 -0.364 -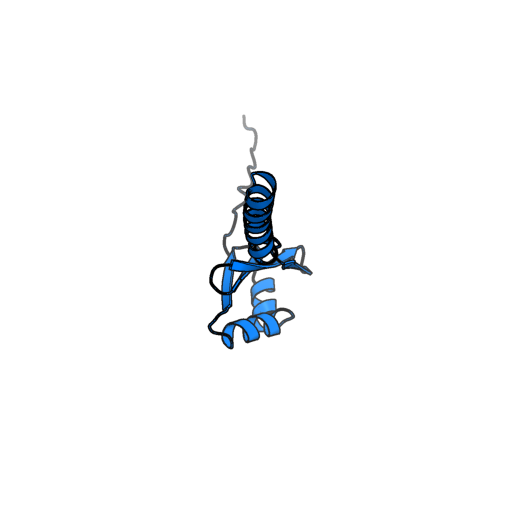15.514 1.00 60.06 82 ARG A O 1
ATOM 673 N N . THR A 1 83 ? 18.794 0.994 -13.817 1.00 62.19 83 THR A N 1
ATOM 674 C CA . THR A 1 83 ? 19.794 2.020 -14.157 1.00 62.19 83 THR A CA 1
ATOM 675 C C . THR A 1 83 ? 21.218 1.572 -13.869 1.00 62.19 83 THR A C 1
ATOM 677 O O . THR A 1 83 ? 22.096 1.869 -14.670 1.00 62.19 83 THR A O 1
ATOM 680 N N . GLU A 1 84 ? 21.459 0.821 -12.793 1.00 68.00 84 GLU A N 1
ATOM 681 C CA . GLU A 1 84 ? 22.805 0.303 -12.497 1.00 68.00 84 GLU A CA 1
ATOM 682 C C . GLU A 1 84 ? 23.228 -0.784 -13.491 1.00 68.00 84 GLU A C 1
ATOM 684 O O . GLU A 1 84 ? 24.349 -0.760 -13.989 1.00 68.00 84 GLU A O 1
ATOM 689 N N . PHE A 1 85 ? 22.302 -1.662 -13.889 1.00 69.38 85 PHE A N 1
ATOM 690 C CA . PHE A 1 85 ? 22.538 -2.612 -14.979 1.00 69.38 85 PHE A CA 1
ATOM 691 C C . PHE A 1 85 ? 22.901 -1.896 -16.292 1.00 69.38 85 PHE A C 1
ATOM 693 O O . PHE A 1 85 ? 23.887 -2.242 -16.937 1.00 69.38 85 PHE A O 1
ATOM 700 N N . LEU A 1 86 ? 22.142 -0.858 -16.663 1.00 71.50 86 LEU A N 1
ATOM 701 C CA . LEU A 1 86 ? 22.420 -0.067 -17.866 1.00 71.50 86 LEU A CA 1
ATOM 702 C C . LEU A 1 86 ? 23.752 0.690 -17.775 1.00 71.50 86 LEU A C 1
ATOM 704 O O . LEU A 1 86 ? 24.467 0.768 -18.770 1.00 71.50 86 LEU A O 1
ATOM 708 N N . ARG A 1 87 ? 24.116 1.225 -16.601 1.00 75.00 87 ARG A N 1
ATOM 709 C CA . ARG A 1 87 ? 25.420 1.874 -16.382 1.00 75.00 87 ARG A CA 1
ATOM 710 C C . ARG A 1 87 ? 26.572 0.899 -16.602 1.00 75.00 87 ARG A C 1
ATOM 712 O O . ARG A 1 87 ? 27.536 1.259 -17.272 1.00 75.00 87 ARG A O 1
ATOM 719 N N . GLU A 1 88 ? 26.479 -0.314 -16.066 1.00 77.94 88 GLU A N 1
ATOM 720 C CA . GLU A 1 88 ? 27.526 -1.326 -16.228 1.00 77.94 88 GLU A CA 1
ATOM 721 C C . GLU A 1 88 ? 27.631 -1.829 -17.673 1.00 77.94 88 GLU A C 1
ATOM 723 O O . GLU A 1 88 ? 28.739 -1.980 -18.185 1.00 77.94 88 GLU A O 1
ATOM 728 N N . GLU A 1 89 ? 26.511 -2.005 -18.377 1.00 77.19 89 GLU A N 1
ATOM 729 C CA . GLU A 1 89 ? 26.525 -2.324 -19.810 1.00 77.19 89 GLU A CA 1
ATOM 730 C C . GLU A 1 89 ? 27.173 -1.202 -20.636 1.00 77.19 89 GLU A C 1
ATOM 732 O O . GLU A 1 89 ? 28.084 -1.462 -21.420 1.00 77.19 89 GLU A O 1
ATOM 737 N N . ILE A 1 90 ? 26.796 0.061 -20.408 1.00 78.38 90 ILE A N 1
ATOM 738 C CA . ILE A 1 90 ? 27.390 1.213 -21.110 1.00 78.38 90 ILE A CA 1
ATOM 739 C C . ILE A 1 90 ? 28.904 1.300 -20.863 1.00 78.38 90 ILE A C 1
ATOM 741 O O . ILE A 1 90 ? 29.658 1.531 -21.810 1.00 78.38 90 ILE A O 1
ATOM 745 N N . LYS A 1 91 ? 29.374 1.065 -19.629 1.00 81.19 91 LYS A N 1
ATOM 746 C CA . LYS A 1 91 ? 30.815 1.025 -19.317 1.00 81.19 91 LYS A CA 1
ATOM 747 C C . LYS A 1 91 ? 31.552 -0.057 -20.111 1.00 81.19 91 LYS A C 1
ATOM 749 O O . LYS A 1 91 ? 32.654 0.201 -20.591 1.00 81.19 91 LYS A O 1
ATOM 754 N N . LYS A 1 92 ? 30.962 -1.250 -20.275 1.00 78.31 92 LYS A N 1
ATOM 755 C CA . LYS A 1 92 ? 31.553 -2.325 -21.095 1.00 78.31 92 LYS A CA 1
ATOM 756 C C . LYS A 1 92 ? 31.679 -1.901 -22.558 1.00 78.31 92 LYS A C 1
ATOM 758 O O . LYS A 1 92 ? 32.746 -2.074 -23.140 1.00 78.31 92 LYS A O 1
ATOM 763 N N . PHE A 1 93 ? 30.629 -1.303 -23.126 1.00 75.50 93 PHE A N 1
ATOM 764 C CA . PHE A 1 93 ? 30.650 -0.814 -24.509 1.00 75.50 93 PHE A CA 1
ATOM 765 C C . PHE A 1 93 ? 31.672 0.309 -24.722 1.00 75.50 93 PHE A C 1
ATOM 767 O O . PHE A 1 93 ? 32.376 0.305 -25.726 1.00 75.50 93 PHE A O 1
ATOM 774 N N . GLN A 1 94 ? 31.808 1.244 -23.778 1.00 73.62 94 GLN A N 1
ATOM 775 C CA . GLN A 1 94 ? 32.799 2.323 -23.873 1.00 73.62 94 GLN A CA 1
ATOM 776 C C . GLN A 1 94 ? 34.240 1.811 -23.795 1.00 73.62 94 GLN A C 1
ATOM 778 O O . GLN A 1 94 ? 35.100 2.320 -24.506 1.00 73.62 94 GLN A O 1
ATOM 783 N N . LYS A 1 95 ? 34.505 0.790 -22.972 1.00 70.56 95 LYS A N 1
ATOM 784 C CA . LYS A 1 95 ? 35.844 0.205 -22.843 1.00 70.56 95 LYS A CA 1
ATOM 785 C C . LYS A 1 95 ? 36.307 -0.480 -24.136 1.00 70.56 95 LYS A C 1
ATOM 787 O O . LYS A 1 95 ? 37.432 -0.268 -24.562 1.00 70.56 95 LYS A O 1
ATOM 792 N N . ILE A 1 96 ? 35.418 -1.215 -24.807 1.00 69.94 96 ILE A N 1
ATOM 793 C CA . ILE A 1 96 ? 35.715 -1.895 -26.085 1.00 69.94 96 ILE A CA 1
ATOM 794 C C . ILE A 1 96 ? 36.113 -0.901 -27.190 1.00 69.94 96 ILE A C 1
ATOM 796 O O . ILE A 1 96 ? 36.969 -1.203 -28.017 1.00 69.94 96 ILE A O 1
ATOM 800 N N . THR A 1 97 ? 35.507 0.285 -27.205 1.0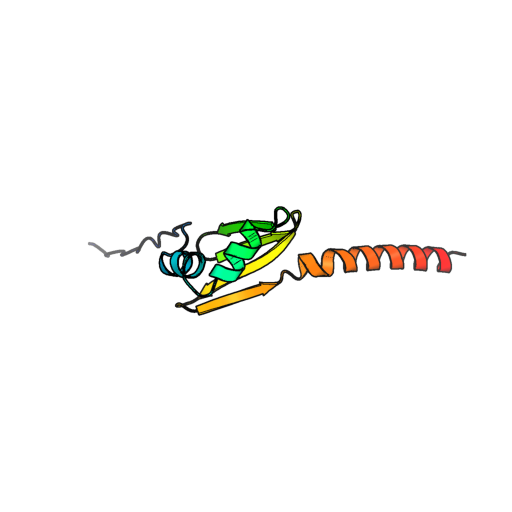0 61.03 97 THR A N 1
ATOM 801 C CA . THR A 1 97 ? 35.786 1.318 -28.215 1.00 61.03 97 THR A CA 1
ATOM 802 C C . THR A 1 97 ? 37.081 2.093 -27.944 1.00 61.03 97 THR A C 1
ATOM 804 O O . THR A 1 97 ? 37.582 2.748 -28.847 1.00 61.03 97 THR A O 1
ATOM 807 N N . LEU A 1 98 ? 37.621 2.042 -26.721 1.00 59.25 98 LEU A N 1
ATOM 808 C CA . LEU A 1 98 ? 38.862 2.733 -26.337 1.00 59.25 98 LEU A CA 1
ATOM 809 C C . LEU A 1 98 ? 40.116 1.851 -26.460 1.00 59.25 98 LEU A C 1
ATOM 811 O O . LEU A 1 98 ? 41.221 2.382 -26.470 1.00 59.25 98 LEU A O 1
ATOM 815 N N . ASP A 1 99 ? 39.939 0.530 -26.548 1.00 58.88 99 ASP A N 1
ATOM 816 C CA . ASP A 1 99 ? 41.021 -0.459 -26.642 1.00 58.88 99 ASP A CA 1
ATOM 817 C C . ASP A 1 99 ? 41.330 -0.891 -28.107 1.00 58.88 99 ASP A C 1
ATOM 819 O O . ASP A 1 99 ? 42.133 -1.803 -28.311 1.00 58.88 99 ASP A O 1
ATOM 823 N N . ASN A 1 100 ? 40.719 -0.251 -29.120 1.00 49.19 100 ASN A N 1
ATOM 824 C CA . ASN A 1 100 ? 40.988 -0.427 -30.564 1.00 49.19 100 ASN A CA 1
ATOM 825 C C . ASN A 1 100 ? 41.450 0.888 -31.203 1.00 49.19 100 ASN A C 1
ATOM 827 O O . ASN A 1 100 ? 42.269 0.820 -32.146 1.00 49.19 100 ASN A O 1
#

pLDDT: mean 82.19, std 16.87, range [40.81, 98.19]

Organism: NCBI:txid2182327

Sequence (100 aa):
MTENNDQDSKQYSREISQPFMDALKNGLLKPILERVKHDETLMLALRGKYINIYYRGGNLIEIRENDGCFSGKFSLNYICQRTEFLREEIKKFQKITLDN

Secondary structure (DSSP, 8-state):
--------------SPPHHHHHHHHTSTTHHHHHHHHT-TTEEEEE-SSEEEEEETTEEEEEEEEETTEEEEEE-HHHHHHHHHHHHHHHHHHHHHHH--